Protein AF-A0A0F8V6T5-F1 (afdb_monomer)

Secondary structure (DSSP, 8-state):
-------HHHHHHHHHHHHHH-SS--EEE-TTT--EEEE-HHHHHHH---HHHHHT---

pLDDT: mean 78.47, std 12.95, range [39.81, 91.19]

Sequence (59 aa):
MQECGTNFKGYRKKYKLLFEQTADAIVLIDTETGDFVDFNDQMNEILGYTREEFENTRF

Mean predicted aligned error: 8.41 Å

Foldseek 3Di:
DDDPDDDVVVVVVVCVCCQAVDLDWDWDADPVQQATPDIYPSNCVVVVHDPVRVNPDGD

Nearest PDB structures (foldseek):
  4hh2-assembly1_C  TM=8.455E-01  e=8.007E-03  Cereibacter sphaeroides 2.4.1
  8e03-assembly1_A  TM=5.886E-01  e=2.575E-01  Halorhodospira halophila
  4dj2-assembly1_A  TM=6.269E-01  e=2.091E-01  Mus musculus
  1kou-assembly1_A  TM=5.910E-01  e=3.399E-01  Halorhodospira halophila
  8dzx-assembly1_A  TM=5.809E-01  e=5.923E-01  Halorhodospira halophila

Solvent-accessible surface area (backbone atoms only — not comparable to full-atom values): 3755 Å² total; per-residue (Å²): 140,83,81,98,77,85,63,64,72,63,53,52,51,53,49,51,49,55,52,62,70,37,91,58,64,46,76,41,65,40,86,88,81,37,44,76,75,48,65,29,69,39,31,32,70,73,73,69,41,54,69,70,59,53,71,72,54,79,108

Radius of gyration: 15.09 Å; Cα contacts (8 Å, |Δi|>4): 53; chains: 1; bounding box: 41×26×35 Å

Structure (mmCIF, N/CA/C/O backbone):
data_AF-A0A0F8V6T5-F1
#
_entry.id   AF-A0A0F8V6T5-F1
#
loop_
_atom_site.group_PDB
_atom_site.id
_atom_site.type_symbol
_atom_site.label_atom_id
_atom_site.label_alt_id
_atom_site.label_comp_id
_atom_site.label_asym_id
_atom_site.label_entity_id
_atom_site.label_seq_id
_atom_site.pdbx_PDB_ins_code
_atom_site.Cartn_x
_atom_site.Cartn_y
_atom_site.Cartn_z
_atom_site.occupancy
_atom_site.B_iso_or_equiv
_atom_site.auth_seq_id
_atom_site.auth_comp_id
_atom_site.auth_asym_id
_atom_site.auth_atom_id
_atom_site.pdbx_PDB_model_num
ATOM 1 N N . MET A 1 1 ? 28.96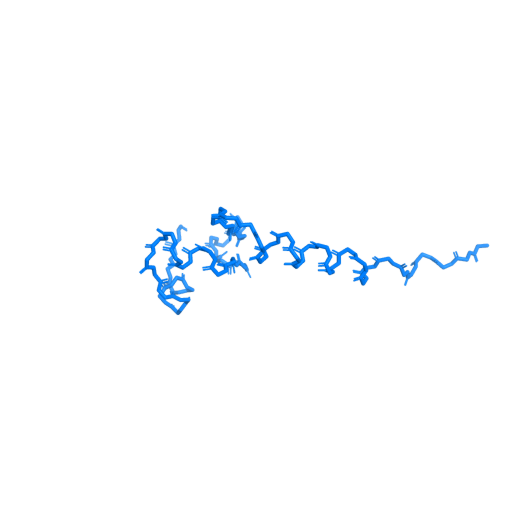3 14.901 -25.263 1.00 46.56 1 MET A N 1
ATOM 2 C CA . MET A 1 1 ? 28.517 14.135 -24.080 1.00 46.56 1 MET A CA 1
ATOM 3 C C . MET A 1 1 ? 27.748 15.099 -23.195 1.00 46.56 1 MET A C 1
ATOM 5 O O . MET A 1 1 ? 28.380 15.983 -22.639 1.00 46.56 1 MET A O 1
ATOM 9 N N . GLN A 1 2 ? 26.414 15.032 -23.164 1.00 39.81 2 GLN A N 1
ATOM 10 C CA . GLN A 1 2 ? 25.588 15.993 -22.423 1.00 39.81 2 GLN A CA 1
ATOM 11 C C . GLN A 1 2 ? 24.483 15.250 -21.651 1.00 39.81 2 GLN A C 1
ATOM 13 O O . GLN A 1 2 ? 23.583 14.665 -22.241 1.00 39.81 2 GLN A O 1
ATOM 18 N N . GLU A 1 3 ? 24.683 15.221 -20.331 1.00 46.31 3 GLU A N 1
ATOM 19 C CA . GLU A 1 3 ? 23.709 15.206 -19.228 1.00 46.31 3 GLU A CA 1
ATOM 20 C C . GLU A 1 3 ? 22.561 14.175 -19.244 1.00 46.31 3 GLU A C 1
ATOM 22 O O . GLU A 1 3 ? 21.406 14.470 -19.544 1.00 46.31 3 GLU A O 1
ATOM 27 N N . CYS A 1 4 ? 22.856 12.964 -18.751 1.00 48.53 4 CYS A N 1
ATOM 28 C CA . CYS A 1 4 ? 21.849 12.024 -18.246 1.00 48.53 4 CYS A CA 1
ATOM 29 C C . CYS A 1 4 ? 21.392 12.480 -16.849 1.00 48.53 4 CYS A C 1
ATOM 31 O O . CYS A 1 4 ? 21.898 12.007 -15.834 1.00 48.53 4 CYS A O 1
ATOM 33 N N . GLY A 1 5 ? 20.516 13.484 -16.784 1.00 57.12 5 GLY A N 1
ATOM 34 C CA . GLY A 1 5 ? 20.217 14.128 -15.505 1.00 57.12 5 GLY A CA 1
ATOM 35 C C . GLY A 1 5 ? 18.847 14.767 -15.351 1.00 57.12 5 GLY A C 1
ATOM 36 O O . GLY A 1 5 ? 18.674 15.491 -14.389 1.00 57.12 5 GLY A O 1
ATOM 37 N N . THR A 1 6 ? 17.858 14.565 -16.225 1.00 51.44 6 THR A N 1
ATOM 38 C CA . THR A 1 6 ? 16.539 15.205 -16.024 1.00 51.44 6 THR A CA 1
ATOM 39 C C . THR A 1 6 ? 15.401 14.494 -16.765 1.00 51.44 6 THR A C 1
ATOM 41 O O . THR A 1 6 ? 14.918 14.956 -17.790 1.00 51.44 6 THR A O 1
ATOM 44 N N . ASN A 1 7 ? 14.880 13.387 -16.222 1.00 53.78 7 ASN A N 1
ATOM 45 C CA . ASN A 1 7 ? 13.525 12.937 -16.602 1.00 53.78 7 ASN A CA 1
ATOM 46 C C . ASN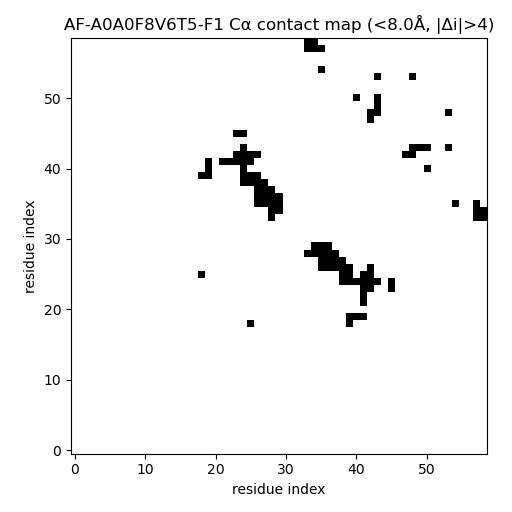 A 1 7 ? 12.641 12.494 -15.418 1.00 53.78 7 ASN A C 1
ATOM 48 O O . ASN A 1 7 ? 11.463 12.205 -15.580 1.00 53.78 7 ASN A O 1
ATOM 52 N N . PHE A 1 8 ? 13.141 12.520 -14.181 1.00 57.97 8 PHE A N 1
ATOM 53 C CA . PHE A 1 8 ? 12.402 11.993 -13.024 1.00 57.97 8 PHE A CA 1
ATOM 54 C C . PHE A 1 8 ? 11.152 12.804 -12.629 1.00 57.97 8 PHE A C 1
ATOM 56 O O . PHE A 1 8 ? 10.183 12.240 -12.122 1.00 57.97 8 PHE A O 1
ATOM 63 N N . LYS A 1 9 ? 11.114 14.120 -12.891 1.00 61.59 9 LYS A N 1
ATOM 64 C CA . LYS A 1 9 ? 9.977 14.977 -12.488 1.00 61.59 9 LYS A CA 1
ATOM 65 C C . LYS A 1 9 ? 8.684 14.671 -13.253 1.00 61.59 9 LYS A C 1
ATOM 67 O O . LYS A 1 9 ? 7.607 14.743 -12.664 1.00 61.59 9 LYS A O 1
ATOM 72 N N . GLY A 1 10 ? 8.782 14.349 -14.544 1.00 68.19 10 GLY A N 1
ATOM 73 C CA . GLY A 1 10 ? 7.622 14.019 -15.377 1.00 68.19 10 GLY A CA 1
ATOM 74 C C . GLY A 1 10 ? 7.031 12.659 -15.014 1.00 68.19 10 GLY A C 1
ATOM 75 O O . GLY A 1 10 ? 5.821 12.544 -14.818 1.00 68.19 10 GLY A O 1
ATOM 76 N N . TYR A 1 11 ? 7.894 11.655 -14.839 1.00 70.25 11 TYR A N 1
ATOM 77 C CA . TYR A 1 11 ? 7.484 10.313 -14.426 1.00 70.25 11 TYR A CA 1
ATOM 78 C C . TYR A 1 11 ? 6.862 10.295 -13.032 1.00 70.25 11 TYR A C 1
ATOM 80 O O . TYR A 1 11 ? 5.814 9.685 -12.870 1.00 70.25 11 TYR A O 1
ATOM 88 N N . ARG A 1 12 ? 7.407 11.035 -12.055 1.00 73.56 12 ARG A N 1
ATOM 89 C CA . ARG A 1 12 ? 6.823 11.104 -10.704 1.00 73.56 12 ARG A CA 1
ATOM 90 C C . ARG A 1 12 ? 5.398 11.658 -10.703 1.00 73.56 12 ARG A C 1
ATOM 92 O O . ARG A 1 12 ? 4.558 11.162 -9.966 1.00 73.56 12 ARG A O 1
ATOM 99 N N . LYS A 1 13 ? 5.110 12.669 -11.532 1.00 78.19 13 LYS A N 1
ATOM 100 C CA . LYS A 1 13 ? 3.753 13.230 -11.652 1.00 78.19 13 LYS A CA 1
ATOM 101 C C . LYS A 1 13 ? 2.783 12.256 -12.308 1.00 78.19 13 LYS A C 1
ATOM 103 O O . LYS A 1 13 ? 1.667 12.121 -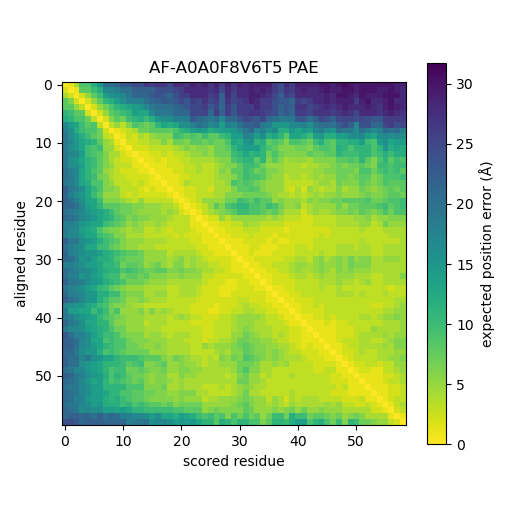11.831 1.00 78.19 13 LYS A O 1
ATOM 108 N N . LYS A 1 14 ? 3.209 11.581 -13.380 1.00 77.94 14 LYS A N 1
ATOM 109 C CA . LYS A 1 14 ? 2.391 10.553 -14.041 1.00 77.94 14 LYS A CA 1
ATOM 110 C C . LYS A 1 14 ? 2.136 9.360 -13.123 1.00 77.94 14 LYS A C 1
ATOM 112 O O . LYS A 1 14 ? 1.005 8.908 -13.047 1.00 77.94 14 LYS A O 1
ATOM 117 N N . TYR A 1 15 ? 3.167 8.905 -12.411 1.00 82.25 15 TYR A N 1
ATOM 118 C CA . TYR A 1 15 ? 3.053 7.861 -11.397 1.00 82.25 15 TYR A CA 1
ATOM 119 C C . TYR A 1 15 ? 2.052 8.270 -10.321 1.00 82.25 15 TYR A C 1
ATOM 121 O O . TYR A 1 15 ? 1.084 7.559 -10.113 1.00 82.25 15 TYR A O 1
ATOM 129 N N . LYS A 1 16 ? 2.221 9.455 -9.723 1.00 81.50 16 LYS A N 1
ATOM 130 C CA . LYS A 1 16 ? 1.315 9.961 -8.689 1.00 81.50 16 LYS A CA 1
ATOM 131 C C . LYS A 1 16 ? -0.135 10.047 -9.181 1.00 81.50 16 LYS A C 1
ATOM 133 O O . LYS A 1 16 ? -1.032 9.610 -8.481 1.00 81.50 16 LYS A O 1
ATOM 138 N N . LEU A 1 17 ? -0.347 10.547 -10.400 1.00 83.50 17 LEU A N 1
ATOM 139 C CA . LEU A 1 17 ? -1.676 10.634 -11.005 1.00 83.50 17 LEU A CA 1
ATOM 140 C C . LEU A 1 17 ? -2.326 9.254 -11.164 1.00 83.50 17 LEU A C 1
ATOM 142 O O . LEU A 1 17 ? -3.465 9.073 -10.764 1.00 83.50 17 LEU A O 1
ATOM 146 N N . LEU A 1 18 ? -1.607 8.287 -11.737 1.00 82.06 18 LEU A N 1
ATOM 147 C CA . LEU A 1 18 ? -2.119 6.926 -11.923 1.00 82.06 18 LEU A CA 1
ATOM 148 C C . LEU A 1 18 ? -2.356 6.227 -10.584 1.00 82.06 18 LEU A C 1
ATOM 150 O O . LEU A 1 18 ? -3.350 5.535 -10.421 1.00 82.06 18 LEU A O 1
ATOM 154 N N . PHE A 1 19 ? -1.457 6.429 -9.629 1.00 83.88 19 PHE A N 1
ATOM 155 C CA . PHE A 1 19 ? -1.537 5.834 -8.305 1.00 83.88 19 PHE A CA 1
ATOM 156 C C . PHE A 1 19 ? -2.739 6.365 -7.513 1.00 83.88 19 PHE A C 1
ATOM 158 O O . PHE A 1 19 ? -3.488 5.577 -6.953 1.00 83.88 19 PHE A O 1
ATOM 165 N N . GLU A 1 20 ? -2.976 7.681 -7.522 1.00 79.38 20 GLU A N 1
ATOM 166 C CA . GLU A 1 20 ? -4.078 8.308 -6.777 1.00 79.38 20 GLU A CA 1
ATOM 167 C C . GLU A 1 20 ? -5.439 8.225 -7.490 1.00 79.38 20 GLU A C 1
ATOM 169 O O . GLU A 1 20 ? -6.461 8.193 -6.819 1.00 79.38 20 GLU A O 1
ATOM 174 N N . GLN A 1 21 ? -5.489 8.219 -8.829 1.00 82.12 21 GLN A N 1
ATOM 175 C CA . GLN A 1 21 ? -6.756 8.271 -9.586 1.00 82.12 21 GLN A CA 1
ATOM 176 C C . GLN A 1 21 ? -7.294 6.906 -10.029 1.00 82.12 21 GLN A C 1
ATOM 178 O O . GLN A 1 21 ? -8.304 6.844 -10.734 1.00 82.12 21 GLN A O 1
ATO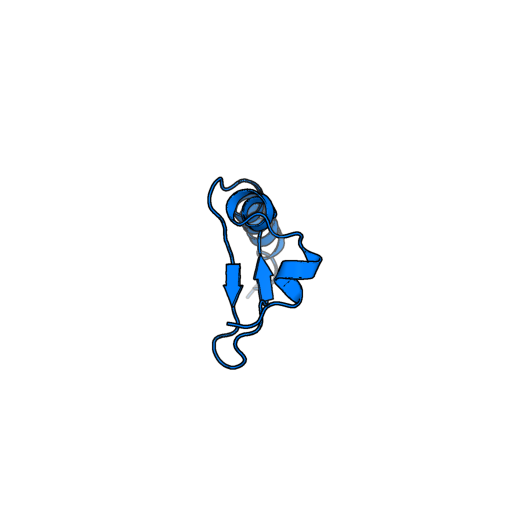M 183 N N . THR A 1 22 ? -6.609 5.815 -9.700 1.00 84.38 22 THR A N 1
ATOM 184 C CA . THR A 1 22 ? -7.079 4.471 -10.045 1.00 84.38 22 THR A CA 1
ATOM 185 C C . THR A 1 22 ? -8.204 4.041 -9.115 1.00 84.38 22 THR A C 1
ATOM 187 O O . THR A 1 22 ? -8.145 4.252 -7.911 1.00 84.38 22 THR A O 1
ATOM 190 N N . ALA A 1 23 ? -9.235 3.426 -9.699 1.00 81.94 23 ALA A N 1
ATOM 191 C CA . ALA A 1 23 ? -10.374 2.892 -8.957 1.00 81.94 23 AL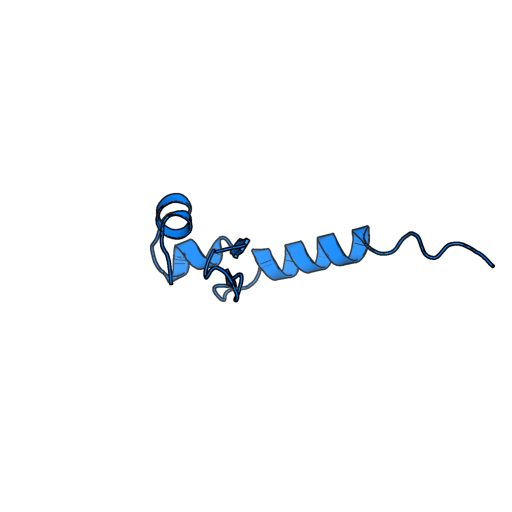A A CA 1
ATOM 192 C C . ALA A 1 23 ? -10.050 1.578 -8.227 1.00 81.94 23 ALA A C 1
ATOM 194 O O . ALA A 1 23 ? -10.844 1.140 -7.406 1.00 81.94 23 ALA A O 1
ATOM 195 N N . ASP A 1 24 ? -8.904 0.963 -8.521 1.00 84.94 24 ASP A N 1
ATOM 196 C CA . ASP A 1 24 ? -8.427 -0.237 -7.843 1.00 84.94 24 ASP A CA 1
ATOM 197 C C . ASP A 1 24 ? -7.529 0.128 -6.655 1.00 84.94 24 ASP A C 1
ATOM 199 O O . ASP A 1 24 ? -6.788 1.116 -6.681 1.00 84.94 24 ASP A O 1
ATOM 203 N N . ALA A 1 25 ? -7.554 -0.716 -5.623 1.00 87.69 25 ALA A N 1
ATOM 204 C CA . ALA A 1 25 ? -6.608 -0.637 -4.521 1.00 87.69 25 ALA A CA 1
ATOM 205 C C . ALA A 1 25 ? -5.207 -1.019 -5.020 1.00 87.69 25 ALA A C 1
ATOM 207 O O . ALA A 1 25 ? -5.002 -2.120 -5.537 1.00 87.69 25 ALA A O 1
ATOM 208 N N . ILE A 1 26 ? -4.236 -0.122 -4.846 1.00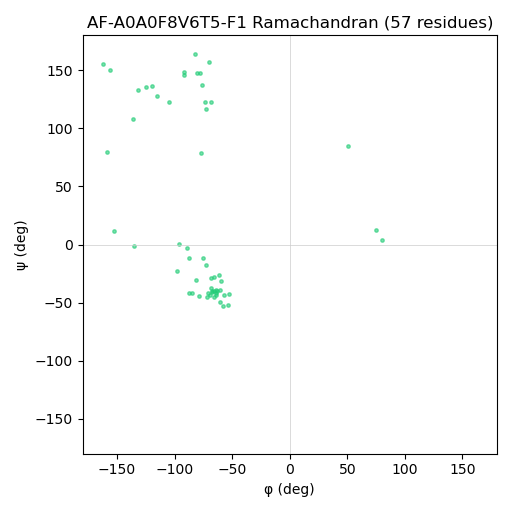 88.69 26 ILE A N 1
ATOM 209 C CA . ILE A 1 26 ? -2.831 -0.372 -5.180 1.00 88.69 26 ILE A CA 1
ATOM 210 C C . ILE A 1 26 ? -2.019 -0.343 -3.894 1.00 88.69 26 ILE A C 1
ATOM 212 O O . ILE A 1 26 ? -2.075 0.627 -3.141 1.00 88.69 26 ILE A O 1
ATOM 216 N N . VAL A 1 27 ? -1.231 -1.398 -3.683 1.00 88.94 27 VAL A N 1
ATOM 217 C CA . VAL A 1 27 ? -0.332 -1.549 -2.540 1.00 88.94 27 VAL A CA 1
ATOM 218 C C . VAL A 1 27 ? 1.042 -1.973 -3.044 1.00 88.94 27 VAL A C 1
ATOM 220 O O . VAL A 1 27 ? 1.166 -2.884 -3.863 1.00 88.94 27 VAL A O 1
ATOM 223 N N . LEU A 1 28 ? 2.076 -1.305 -2.551 1.00 88.56 28 LEU A N 1
ATOM 224 C CA . LEU A 1 28 ? 3.472 -1.646 -2.754 1.00 88.56 28 LEU A CA 1
ATOM 225 C C . LEU A 1 28 ? 4.001 -2.274 -1.466 1.00 88.56 28 LEU A C 1
ATOM 227 O O . LEU A 1 28 ? 3.936 -1.655 -0.407 1.00 88.56 28 LEU A O 1
ATOM 231 N N . ILE A 1 29 ? 4.515 -3.497 -1.569 1.00 89.62 29 ILE A N 1
ATOM 232 C CA . ILE A 1 29 ? 5.002 -4.286 -0.434 1.00 89.62 29 ILE A CA 1
ATOM 233 C C . ILE A 1 29 ? 6.482 -4.588 -0.658 1.00 89.62 29 ILE A C 1
ATOM 235 O O . ILE A 1 29 ? 6.881 -4.942 -1.771 1.00 89.62 29 ILE A O 1
ATOM 239 N N . ASP A 1 30 ? 7.286 -4.451 0.392 1.00 88.06 30 ASP A N 1
ATOM 240 C CA . ASP A 1 30 ? 8.645 -4.972 0.420 1.00 88.06 30 ASP A CA 1
ATOM 241 C C . ASP A 1 30 ? 8.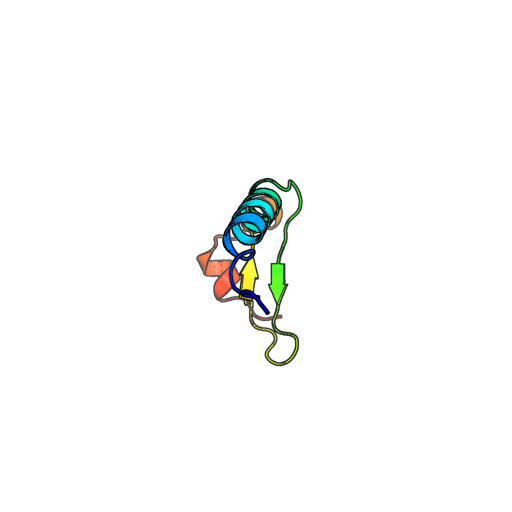580 -6.496 0.553 1.00 88.06 30 ASP A C 1
ATOM 243 O O . ASP A 1 30 ? 8.081 -7.036 1.537 1.00 88.06 30 ASP A O 1
ATOM 247 N N . THR A 1 31 ? 9.070 -7.215 -0.452 1.00 88.62 31 THR A N 1
ATOM 248 C CA . THR A 1 31 ? 8.995 -8.680 -0.469 1.00 88.62 31 THR A CA 1
ATOM 249 C C . THR A 1 31 ? 9.945 -9.359 0.517 1.00 88.62 31 THR A C 1
ATOM 251 O O . THR A 1 31 ? 9.775 -10.546 0.782 1.00 88.62 31 THR A O 1
ATOM 254 N N . GLU A 1 32 ? 10.966 -8.658 1.015 1.00 91.19 32 GLU A N 1
ATOM 255 C CA . GLU A 1 32 ? 11.916 -9.197 1.991 1.00 91.19 32 GLU A CA 1
ATOM 256 C C . GLU A 1 32 ? 11.393 -9.055 3.423 1.00 91.19 32 GLU A C 1
ATOM 258 O O . GLU A 1 32 ? 11.529 -9.992 4.211 1.00 91.19 32 GLU A O 1
ATOM 263 N N . THR A 1 33 ? 10.790 -7.909 3.765 1.00 88.19 33 THR A N 1
ATOM 264 C CA . THR A 1 33 ? 10.287 -7.647 5.127 1.00 88.19 33 THR A CA 1
ATOM 265 C C . THR A 1 33 ? 8.791 -7.906 5.298 1.00 88.19 33 THR A C 1
ATOM 267 O O . THR A 1 33 ? 8.351 -8.159 6.419 1.00 88.19 33 THR A O 1
ATOM 270 N N . GLY A 1 34 ? 8.020 -7.864 4.207 1.00 86.25 34 GLY A N 1
ATOM 271 C CA . GLY A 1 34 ? 6.554 -7.893 4.213 1.00 86.25 34 GLY A CA 1
ATOM 272 C C . GLY A 1 34 ? 5.909 -6.541 4.538 1.00 86.25 34 GLY A C 1
ATOM 273 O O . GLY A 1 34 ? 4.686 -6.458 4.641 1.00 86.25 34 GLY A O 1
ATOM 274 N N . ASP A 1 35 ? 6.700 -5.476 4.706 1.00 84.50 35 ASP A N 1
ATOM 275 C CA . ASP A 1 35 ? 6.179 -4.165 5.091 1.00 84.50 35 ASP A CA 1
ATOM 276 C C . ASP A 1 35 ? 5.548 -3.428 3.901 1.00 84.50 35 ASP A C 1
ATOM 278 O O . ASP A 1 35 ? 6.002 -3.515 2.755 1.00 84.50 35 ASP A O 1
ATOM 282 N N . PHE A 1 36 ? 4.519 -2.629 4.180 1.00 86.69 36 PHE A N 1
ATOM 283 C CA . PHE A 1 36 ? 3.947 -1.728 3.186 1.00 86.69 36 PHE A CA 1
ATOM 284 C C . PHE A 1 36 ? 4.871 -0.540 2.928 1.00 86.69 36 PHE A C 1
ATOM 286 O O . PHE A 1 36 ? 5.191 0.234 3.828 1.00 86.69 36 PHE A O 1
ATOM 293 N N . VAL A 1 37 ? 5.258 -0.367 1.669 1.00 87.56 37 VAL A N 1
ATOM 294 C CA . VAL A 1 37 ? 6.085 0.751 1.206 1.00 87.56 37 VAL A CA 1
ATOM 295 C C . VAL A 1 37 ? 5.215 1.948 0.826 1.00 87.56 37 VAL A C 1
ATOM 297 O O . VAL A 1 37 ? 5.569 3.086 1.126 1.00 87.56 37 VAL A O 1
ATOM 300 N N . ASP A 1 38 ? 4.094 1.705 0.142 1.00 87.81 38 ASP A N 1
ATOM 301 C CA . ASP A 1 38 ? 3.136 2.742 -0.258 1.00 87.81 38 ASP A CA 1
ATOM 302 C C . ASP A 1 38 ? 1.782 2.117 -0.621 1.00 87.81 38 ASP A C 1
ATOM 304 O O . ASP A 1 38 ? 1.719 0.961 -1.037 1.00 87.81 38 ASP A O 1
ATOM 308 N N . PHE A 1 39 ? 0.697 2.875 -0.515 1.00 88.75 39 PHE A N 1
ATOM 309 C CA . PHE A 1 39 ? -0.631 2.467 -0.979 1.00 88.75 39 PHE A CA 1
ATOM 310 C C . PHE A 1 39 ? -1.508 3.692 -1.261 1.00 88.75 39 PHE A C 1
ATOM 312 O O . PHE A 1 39 ? -1.330 4.758 -0.661 1.00 88.75 39 PHE A O 1
ATOM 319 N N . ASN A 1 40 ? -2.434 3.555 -2.212 1.00 89.88 40 ASN A N 1
ATOM 320 C CA . ASN A 1 40 ? -3.314 4.649 -2.619 1.00 89.88 40 ASN A CA 1
ATOM 321 C C . ASN A 1 40 ? -4.520 4.809 -1.680 1.00 89.88 40 ASN A C 1
ATOM 323 O O . ASN A 1 40 ? -4.859 3.909 -0.917 1.00 89.88 40 ASN A O 1
ATOM 327 N N . ASP A 1 41 ? -5.198 5.955 -1.744 1.00 85.31 41 ASP A N 1
ATOM 328 C CA . ASP A 1 41 ? -6.363 6.206 -0.884 1.00 85.31 41 ASP A CA 1
ATOM 329 C C . ASP A 1 41 ? -7.534 5.268 -1.204 1.00 85.31 41 ASP A C 1
ATOM 331 O O . ASP A 1 41 ? -8.287 4.890 -0.305 1.00 85.31 41 ASP A O 1
ATOM 335 N N . GLN A 1 42 ? -7.629 4.809 -2.457 1.00 89.31 42 GLN A N 1
ATOM 336 C CA . GLN A 1 42 ? -8.643 3.847 -2.879 1.00 89.31 42 GLN A CA 1
ATOM 337 C C . GLN A 1 42 ? -8.537 2.511 -2.131 1.00 89.31 42 GLN A C 1
ATOM 339 O O . GLN A 1 42 ? -9.543 1.830 -1.936 1.00 89.31 42 GLN A O 1
ATOM 344 N N . MET A 1 43 ? -7.340 2.164 -1.649 1.00 87.94 43 MET A N 1
ATOM 345 C CA . MET A 1 43 ? -7.108 1.033 -0.755 1.00 87.94 43 MET A CA 1
ATOM 346 C C . MET A 1 43 ? -8.016 1.108 0.481 1.00 87.94 43 MET A C 1
ATOM 348 O O . MET A 1 43 ? -8.756 0.169 0.782 1.00 87.94 43 MET A O 1
ATOM 352 N N . ASN A 1 44 ? -8.002 2.256 1.163 1.00 84.69 44 ASN A N 1
ATOM 353 C CA . ASN A 1 44 ? -8.758 2.484 2.393 1.00 84.69 44 ASN A CA 1
ATOM 354 C C . ASN A 1 44 ? -10.269 2.387 2.137 1.00 84.69 44 ASN A C 1
ATOM 356 O O . ASN A 1 44 ? -10.998 1.786 2.924 1.00 84.69 44 ASN A O 1
ATOM 360 N N . GLU A 1 45 ? -10.736 2.927 1.007 1.00 84.44 45 GLU A N 1
ATOM 361 C CA . GLU A 1 45 ? -12.151 2.871 0.627 1.00 84.44 45 GLU A CA 1
ATOM 362 C C . GLU A 1 45 ? -12.630 1.449 0.306 1.00 84.44 45 GLU A C 1
ATOM 364 O O . GLU A 1 45 ? -13.739 1.077 0.684 1.00 84.44 45 GLU A O 1
ATOM 369 N N . ILE A 1 46 ? -11.810 0.648 -0.384 1.00 85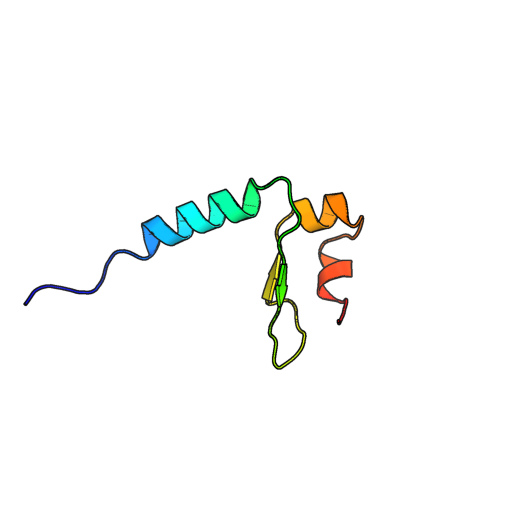.25 46 ILE A N 1
ATOM 370 C CA . ILE A 1 46 ? -12.194 -0.702 -0.825 1.00 85.25 46 ILE A CA 1
ATOM 371 C C . ILE A 1 46 ? -12.098 -1.714 0.314 1.00 85.25 46 ILE A C 1
ATOM 373 O O . ILE A 1 46 ? -12.995 -2.543 0.468 1.00 85.25 46 ILE A O 1
ATOM 377 N N . LEU A 1 47 ? -11.017 -1.678 1.097 1.00 84.12 47 LEU A N 1
ATOM 378 C CA . LEU A 1 47 ? -10.820 -2.633 2.190 1.00 84.12 47 LEU A CA 1
ATOM 379 C C . LEU A 1 47 ? -11.469 -2.184 3.506 1.00 84.12 47 LEU A C 1
ATOM 381 O O . LEU A 1 47 ? -11.591 -2.996 4.419 1.00 84.12 47 LEU A O 1
ATOM 385 N N . GLY A 1 48 ? -11.916 -0.928 3.604 1.00 84.62 48 GLY A N 1
ATOM 386 C CA . GLY A 1 48 ? -12.620 -0.396 4.774 1.00 84.62 48 GLY A CA 1
ATOM 387 C C . GLY A 1 48 ? -11.723 -0.109 5.979 1.00 84.62 48 GLY A C 1
ATOM 388 O O . GLY A 1 48 ? -12.239 0.120 7.071 1.00 84.62 48 GLY A O 1
ATOM 389 N N . TYR A 1 49 ? -10.403 -0.119 5.788 1.00 83.38 49 TYR A N 1
ATOM 390 C CA . TYR A 1 49 ? -9.433 0.256 6.811 1.00 83.38 49 TYR A CA 1
ATOM 391 C C . TYR A 1 49 ? -9.095 1.734 6.707 1.00 83.38 49 TYR A C 1
ATOM 393 O O . TYR A 1 49 ? -9.001 2.300 5.619 1.00 83.38 49 TYR A O 1
ATOM 401 N N . THR A 1 50 ? -8.850 2.361 7.848 1.00 85.12 50 THR A N 1
ATOM 402 C CA . THR A 1 50 ? -8.157 3.644 7.866 1.00 85.12 50 THR A CA 1
ATOM 403 C C . THR A 1 50 ? -6.687 3.454 7.492 1.00 85.12 50 THR A C 1
ATOM 405 O O . THR A 1 50 ? -6.108 2.381 7.673 1.00 85.12 50 THR A O 1
ATOM 408 N N . ARG A 1 51 ? -6.055 4.530 7.013 1.00 83.12 51 ARG A N 1
ATOM 409 C CA . ARG A 1 51 ? -4.628 4.535 6.663 1.00 83.12 51 ARG A CA 1
ATOM 410 C C . ARG A 1 51 ? -3.746 4.034 7.812 1.00 83.12 51 ARG A C 1
ATOM 412 O O . ARG A 1 51 ? -2.842 3.241 7.587 1.00 83.12 51 ARG A O 1
ATOM 419 N N . GLU A 1 52 ? -4.045 4.465 9.035 1.00 84.69 52 GLU A N 1
ATOM 420 C CA . GLU A 1 52 ? -3.298 4.076 10.234 1.00 84.69 52 GLU A CA 1
ATOM 421 C C . GLU A 1 52 ? -3.480 2.589 10.574 1.00 84.69 52 GLU A C 1
ATOM 423 O O . GLU A 1 52 ? -2.516 1.906 10.915 1.00 84.69 52 GLU A O 1
ATOM 428 N N . GLU A 1 53 ? -4.694 2.049 10.449 1.00 83.94 53 GLU A N 1
ATOM 429 C CA . GLU A 1 53 ? -4.939 0.617 10.662 1.00 83.94 53 GLU A CA 1
ATOM 430 C C . GLU A 1 53 ? -4.206 -0.238 9.625 1.00 83.94 53 GLU A C 1
ATOM 432 O O . GLU A 1 53 ? -3.638 -1.280 9.962 1.00 83.94 53 GLU A O 1
ATOM 437 N N . PHE A 1 54 ? -4.177 0.218 8.371 1.00 83.38 54 PHE A N 1
ATOM 438 C CA . PHE A 1 54 ? -3.506 -0.502 7.300 1.00 83.38 54 PHE A CA 1
ATOM 439 C C . PHE A 1 54 ? -1.978 -0.460 7.434 1.00 83.38 54 PHE A C 1
ATOM 441 O O . PHE A 1 54 ? -1.341 -1.499 7.309 1.00 83.38 54 PHE A O 1
ATOM 448 N N . GLU A 1 55 ? -1.387 0.686 7.792 1.00 82.06 55 GLU A N 1
ATOM 449 C CA . GLU A 1 55 ? 0.063 0.811 8.049 1.00 82.06 55 GLU A CA 1
ATOM 450 C C . GLU A 1 55 ? 0.549 -0.108 9.176 1.00 82.06 55 GLU A C 1
ATOM 452 O O . GLU A 1 55 ? 1.683 -0.580 9.149 1.00 82.06 55 GLU A O 1
ATOM 457 N N . ASN A 1 56 ? -0.310 -0.383 10.159 1.00 82.69 56 ASN A N 1
ATOM 458 C CA . ASN A 1 56 ? 0.008 -1.260 11.285 1.00 82.69 56 ASN A CA 1
ATOM 459 C C . ASN A 1 56 ? -0.310 -2.741 11.024 1.00 82.69 56 ASN A C 1
ATOM 461 O O . ASN A 1 56 ? -0.034 -3.592 11.875 1.00 82.69 56 ASN A O 1
ATOM 465 N N . THR A 1 57 ? -0.885 -3.067 9.866 1.00 76.94 57 THR A N 1
ATOM 466 C CA . THR A 1 57 ? -1.124 -4.451 9.454 1.00 76.94 57 THR A CA 1
ATOM 467 C C . THR A 1 57 ? 0.172 -5.050 8.895 1.00 76.94 57 THR A C 1
ATOM 469 O O . THR A 1 57 ? 0.998 -4.352 8.318 1.00 76.94 57 THR A O 1
ATOM 472 N N . ARG A 1 58 ? 0.385 -6.355 9.085 1.00 67.94 58 ARG A N 1
ATOM 473 C CA . ARG A 1 58 ? 1.504 -7.096 8.480 1.00 67.94 58 ARG A CA 1
ATOM 474 C C . ARG A 1 58 ? 0.954 -8.288 7.708 1.00 67.94 58 ARG A C 1
ATOM 476 O O . ARG A 1 58 ? 0.078 -8.976 8.238 1.00 67.94 58 ARG A O 1
ATOM 483 N N . PHE A 1 59 ? 1.460 -8.509 6.496 1.00 62.88 59 PHE A N 1
ATOM 484 C CA . PHE A 1 59 ? 1.157 -9.682 5.671 1.00 62.88 59 PHE A CA 1
ATOM 485 C C . PHE A 1 59 ? 2.326 -10.664 5.639 1.00 62.88 59 PHE A C 1
ATOM 487 O O . PHE A 1 59 ? 3.488 -10.210 5.710 1.00 62.88 59 PHE A O 1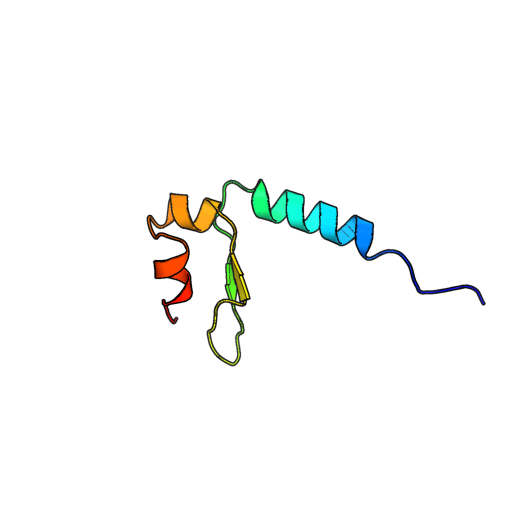
#